Protein AF-A0AAJ6AQB2-F1 (afdb_monomer)

Radius of gyration: 17.6 Å; Cα contacts (8 Å, |Δi|>4): 73; chains: 1; bounding box: 42×40×37 Å

Organism: Microbacterium maritypicum (NCBI:txid33918)

Structure (mmCIF, N/CA/C/O backbone):
data_AF-A0AAJ6AQB2-F1
#
_entry.id   AF-A0AAJ6AQB2-F1
#
loop_
_atom_site.group_PDB
_atom_site.id
_atom_site.type_symbol
_atom_site.label_atom_id
_atom_site.label_alt_id
_atom_site.label_comp_id
_atom_site.label_asym_id
_atom_site.label_entity_id
_atom_site.label_seq_id
_atom_site.pdbx_PDB_ins_code
_atom_site.Cartn_x
_atom_site.Cartn_y
_atom_site.Cartn_z
_atom_site.occupancy
_atom_site.B_iso_or_equiv
_atom_site.auth_seq_id
_atom_site.auth_comp_id
_atom_site.auth_asym_id
_atom_site.auth_atom_id
_atom_site.pdbx_PDB_model_num
ATOM 1 N N . MET A 1 1 ? 24.543 -6.384 16.782 1.00 43.19 1 MET A N 1
ATOM 2 C CA . MET A 1 1 ? 24.124 -6.211 15.377 1.00 43.19 1 MET A CA 1
ATOM 3 C C . MET A 1 1 ? 22.606 -6.236 15.371 1.00 43.19 1 MET A C 1
ATOM 5 O O . MET A 1 1 ? 22.039 -7.279 15.673 1.00 43.19 1 MET A O 1
ATOM 9 N N . GLU A 1 2 ? 21.957 -5.083 15.202 1.00 52.31 2 GLU A N 1
ATOM 10 C CA . GLU A 1 2 ? 20.492 -4.990 15.230 1.00 52.31 2 GLU A CA 1
ATOM 11 C C . GLU A 1 2 ? 19.905 -5.773 14.052 1.00 52.31 2 GLU A C 1
ATOM 13 O O . GLU A 1 2 ? 20.211 -5.506 12.888 1.00 52.31 2 GLU A O 1
ATOM 18 N N . LYS A 1 3 ? 19.092 -6.787 14.363 1.00 54.47 3 LYS A N 1
ATOM 19 C CA . LYS A 1 3 ? 18.338 -7.563 13.377 1.00 54.47 3 LYS A CA 1
ATOM 20 C C . LYS A 1 3 ? 17.198 -6.687 12.863 1.00 54.47 3 LYS A C 1
ATOM 22 O O . LYS A 1 3 ? 16.090 -6.727 13.385 1.00 54.47 3 LYS A O 1
ATOM 27 N N . LEU A 1 4 ? 17.491 -5.840 11.883 1.00 63.50 4 LEU A N 1
ATOM 28 C CA . LEU A 1 4 ? 16.482 -4.999 11.249 1.00 63.50 4 LEU A CA 1
ATOM 29 C C . LEU A 1 4 ? 15.509 -5.890 10.471 1.00 63.50 4 LEU A C 1
ATOM 31 O O . LEU A 1 4 ? 15.914 -6.631 9.572 1.00 63.50 4 LEU A O 1
ATOM 35 N N . PHE A 1 5 ? 14.227 -5.816 10.834 1.00 65.94 5 PHE A N 1
ATOM 36 C CA . PHE A 1 5 ? 13.128 -6.352 10.036 1.00 65.94 5 PHE A CA 1
ATOM 37 C C . PHE A 1 5 ? 13.296 -5.890 8.587 1.00 65.94 5 PHE A C 1
ATOM 39 O O . PHE A 1 5 ? 13.543 -4.707 8.346 1.00 65.94 5 PHE A O 1
ATOM 46 N N . TRP A 1 6 ? 13.201 -6.811 7.623 1.00 70.00 6 TRP A N 1
ATOM 47 C CA . TRP A 1 6 ? 13.311 -6.463 6.208 1.00 70.00 6 TRP A CA 1
ATOM 48 C C . TRP A 1 6 ? 11.911 -6.390 5.589 1.00 70.00 6 TRP A C 1
ATOM 50 O O . TRP A 1 6 ? 11.411 -7.403 5.087 1.00 70.00 6 TRP A O 1
ATOM 60 N N . PRO A 1 7 ? 11.258 -5.210 5.602 1.00 70.69 7 PRO A N 1
ATOM 61 C CA . PRO A 1 7 ? 9.883 -5.060 5.125 1.00 70.69 7 PRO A CA 1
ATOM 62 C C . PRO A 1 7 ? 9.726 -5.460 3.657 1.00 70.69 7 PRO A C 1
ATOM 64 O O . PRO A 1 7 ? 8.673 -5.954 3.268 1.00 70.69 7 PRO A O 1
ATOM 67 N N . PHE A 1 8 ? 10.779 -5.322 2.847 1.00 75.19 8 PHE A N 1
ATOM 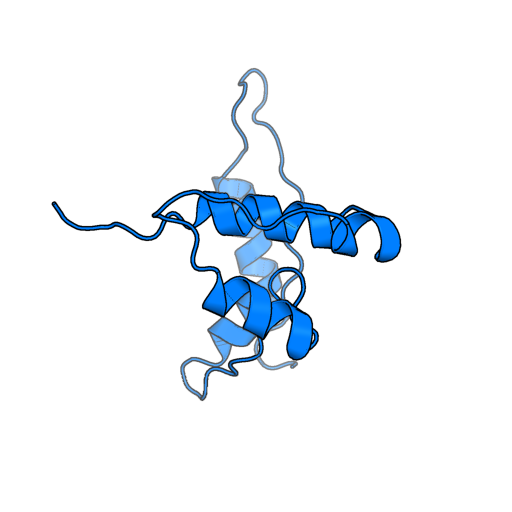68 C CA . PHE A 1 8 ? 10.745 -5.695 1.434 1.00 75.19 8 PHE A CA 1
ATOM 69 C C . PHE A 1 8 ? 10.646 -7.209 1.207 1.00 75.19 8 PHE A C 1
ATOM 71 O O . PHE A 1 8 ? 9.980 -7.620 0.263 1.00 75.19 8 PHE A O 1
ATOM 78 N N . ALA A 1 9 ? 11.230 -8.049 2.073 1.00 79.19 9 ALA A N 1
ATOM 79 C CA . ALA A 1 9 ? 11.088 -9.503 1.948 1.00 79.19 9 ALA A CA 1
ATOM 80 C C . ALA A 1 9 ? 9.633 -9.942 2.176 1.00 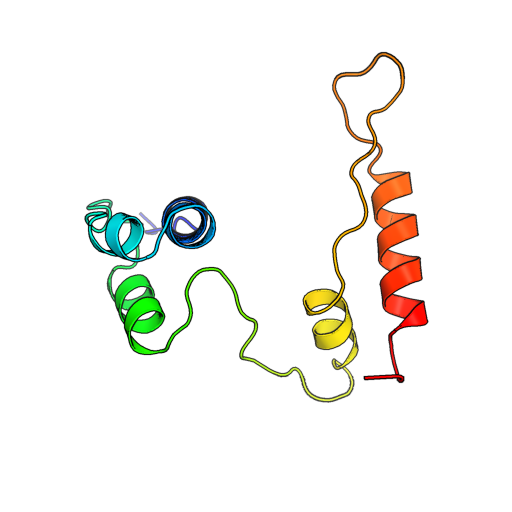79.19 9 ALA A C 1
ATOM 82 O O . ALA A 1 9 ? 9.088 -10.737 1.412 1.00 79.19 9 ALA A O 1
ATOM 83 N N . HIS A 1 10 ? 8.988 -9.354 3.186 1.00 80.06 10 HIS A N 1
ATOM 84 C CA . HIS A 1 10 ? 7.553 -9.510 3.433 1.00 80.06 10 HIS A CA 1
ATOM 85 C C . HIS A 1 10 ? 6.709 -8.938 2.295 1.00 80.06 10 HIS A C 1
ATOM 87 O O . HIS A 1 10 ? 5.767 -9.584 1.848 1.00 80.06 10 HIS A O 1
ATOM 93 N N . GLY A 1 11 ? 7.076 -7.764 1.778 1.00 80.00 11 GLY A N 1
ATOM 94 C CA . GLY A 1 11 ? 6.412 -7.138 0.636 1.00 80.00 11 GLY A CA 1
ATOM 95 C C . GLY A 1 11 ? 6.418 -8.022 -0.612 1.00 80.00 11 GLY A C 1
ATOM 96 O O . GLY A 1 11 ? 5.373 -8.199 -1.227 1.00 80.00 11 GLY A O 1
ATOM 97 N N . LEU A 1 12 ? 7.558 -8.628 -0.955 1.00 82.44 12 LEU A N 1
ATOM 98 C CA . LEU A 1 12 ? 7.675 -9.531 -2.105 1.00 82.44 12 LEU A CA 1
ATOM 99 C C . LEU A 1 12 ? 6.893 -10.836 -1.909 1.00 82.44 12 LEU A C 1
ATOM 101 O O . LEU A 1 12 ? 6.201 -11.272 -2.828 1.00 82.44 12 LEU A O 1
ATOM 105 N N . TYR A 1 13 ? 6.960 -11.437 -0.717 1.00 84.56 13 TYR A N 1
ATOM 106 C CA . TYR A 1 13 ? 6.169 -12.627 -0.390 1.00 84.56 13 TYR A CA 1
ATOM 107 C C . TYR A 1 13 ? 4.663 -12.341 -0.504 1.00 84.56 13 TYR A C 1
ATOM 109 O O . TYR A 1 13 ? 3.927 -13.073 -1.163 1.00 84.56 13 TYR A O 1
ATOM 117 N N . ASN A 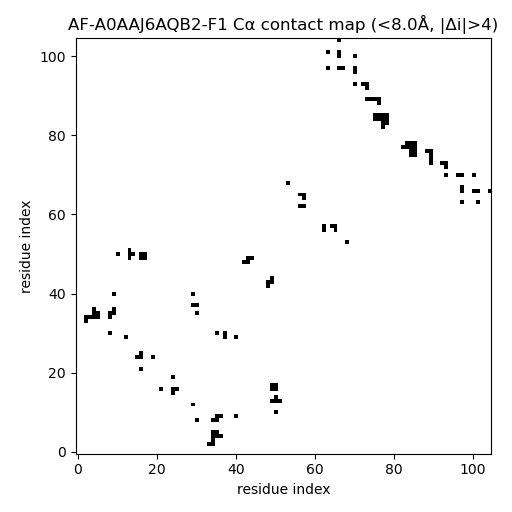1 14 ? 4.215 -11.216 0.052 1.00 83.00 14 ASN A N 1
ATOM 118 C CA . ASN A 1 14 ? 2.819 -10.795 -0.006 1.00 83.00 14 ASN A CA 1
ATOM 119 C C . ASN A 1 14 ? 2.379 -10.399 -1.421 1.00 83.00 14 ASN A C 1
ATOM 121 O O . ASN A 1 14 ? 1.252 -10.690 -1.815 1.00 83.00 14 ASN A O 1
ATOM 125 N N . LEU A 1 15 ? 3.261 -9.794 -2.220 1.00 83.50 15 LEU A N 1
ATOM 126 C CA . LEU A 1 15 ? 2.981 -9.515 -3.626 1.00 83.50 15 LEU A CA 1
ATOM 127 C C . LEU A 1 15 ? 2.687 -10.808 -4.389 1.00 83.50 15 LEU A C 1
ATOM 129 O O . LEU A 1 15 ? 1.726 -10.848 -5.152 1.00 83.50 15 LEU A O 1
ATOM 133 N N . ALA A 1 16 ? 3.455 -11.871 -4.146 1.00 82.62 16 ALA A N 1
ATOM 134 C CA . ALA A 1 16 ? 3.223 -13.167 -4.771 1.00 82.62 16 ALA A CA 1
ATOM 135 C C . ALA A 1 16 ? 1.831 -13.735 -4.427 1.00 82.62 16 ALA A C 1
ATOM 137 O O . ALA A 1 16 ? 1.122 -14.195 -5.321 1.00 82.62 16 ALA A O 1
ATOM 138 N N . TRP A 1 17 ? 1.389 -13.595 -3.171 1.00 81.88 17 TRP A N 1
ATOM 139 C CA . TRP A 1 17 ? 0.019 -13.915 -2.745 1.00 81.88 17 TRP A CA 1
ATOM 140 C C . TRP A 1 17 ? -1.062 -13.069 -3.427 1.00 81.88 17 TRP A C 1
ATOM 142 O O . TRP A 1 17 ? -2.190 -13.529 -3.586 1.00 81.88 17 TRP A O 1
ATOM 152 N N . ARG A 1 18 ? -0.740 -11.837 -3.838 1.00 79.75 18 ARG A N 1
ATOM 153 C CA . ARG A 1 18 ? -1.686 -10.928 -4.500 1.00 79.75 18 ARG A CA 1
ATOM 154 C C . ARG A 1 18 ? -1.840 -11.188 -5.996 1.00 79.75 18 ARG A C 1
ATOM 156 O O . ARG A 1 18 ? -2.927 -10.955 -6.528 1.00 79.75 18 ARG A O 1
ATOM 163 N N . VAL A 1 19 ? -0.752 -11.570 -6.670 1.00 83.44 19 VAL A N 1
ATOM 164 C CA . VAL A 1 19 ? -0.689 -11.678 -8.140 1.00 83.44 19 VAL A CA 1
ATOM 165 C C . VAL A 1 19 ? -0.915 -13.093 -8.659 1.00 83.44 19 VAL A C 1
ATOM 167 O O . VAL A 1 19 ? -1.266 -13.253 -9.827 1.00 83.44 19 VAL A O 1
ATOM 170 N N . TRP A 1 20 ? -0.702 -14.120 -7.834 1.00 84.06 20 TRP A N 1
ATOM 171 C CA . TRP A 1 20 ? -0.898 -15.508 -8.243 1.00 84.06 20 TRP A CA 1
ATOM 172 C C . TRP A 1 20 ? -2.221 -16.097 -7.753 1.00 84.06 20 TRP A C 1
ATOM 174 O O . TRP A 1 20 ? -2.741 -15.678 -6.720 1.00 84.06 20 TRP A O 1
ATOM 184 N N . PRO A 1 21 ? -2.751 -17.102 -8.478 1.00 84.50 21 PRO A N 1
ATOM 185 C CA . PRO A 1 21 ? -3.803 -17.970 -7.969 1.00 84.50 21 PRO A CA 1
ATOM 186 C C . PRO A 1 21 ? -3.434 -18.564 -6.603 1.00 84.50 21 PRO A C 1
ATOM 188 O O . PRO A 1 21 ? -2.263 -18.840 -6.327 1.00 84.50 21 PRO A O 1
ATOM 191 N N . GLU A 1 22 ? -4.435 -18.743 -5.743 1.00 80.81 22 GLU A N 1
ATOM 192 C CA . GLU A 1 22 ? -4.250 -19.110 -4.336 1.00 80.81 22 GLU A CA 1
ATOM 193 C C . GLU A 1 22 ? -3.490 -20.432 -4.143 1.00 80.81 22 GLU A C 1
ATOM 195 O O . GLU A 1 22 ? -2.638 -20.536 -3.263 1.00 80.81 22 GLU A O 1
ATOM 200 N N . ASP A 1 23 ? -3.755 -21.432 -4.981 1.00 86.00 23 ASP A N 1
ATOM 201 C CA . ASP A 1 23 ? -3.056 -22.720 -4.995 1.00 86.00 23 ASP A CA 1
ATOM 202 C C . ASP A 1 23 ? -1.549 -22.544 -5.224 1.00 86.00 23 ASP A C 1
ATOM 204 O O . ASP A 1 23 ? -0.724 -23.122 -4.510 1.00 86.00 23 ASP A O 1
ATOM 208 N N . ARG A 1 24 ? -1.181 -21.671 -6.166 1.00 85.38 24 ARG A N 1
ATOM 209 C CA . ARG A 1 24 ? 0.214 -21.340 -6.450 1.00 85.38 24 ARG A CA 1
ATOM 210 C C . ARG A 1 24 ? 0.830 -20.512 -5.329 1.00 85.38 24 ARG A C 1
ATOM 212 O O . ARG A 1 24 ? 1.959 -20.797 -4.938 1.00 85.38 24 ARG A O 1
ATOM 219 N N . ALA A 1 25 ? 0.106 -19.541 -4.778 1.00 82.31 25 ALA A N 1
ATOM 220 C CA . ALA A 1 25 ? 0.577 -18.735 -3.654 1.00 82.31 25 ALA A CA 1
ATOM 221 C C . ALA A 1 25 ? 0.860 -19.579 -2.397 1.00 82.31 25 ALA A C 1
ATOM 223 O O . ALA A 1 25 ? 1.907 -19.427 -1.771 1.00 82.31 25 ALA A O 1
ATOM 224 N N . ARG A 1 26 ? -0.017 -20.540 -2.080 1.00 79.38 26 ARG A N 1
ATOM 225 C CA . ARG A 1 26 ? 0.142 -21.469 -0.947 1.00 79.38 26 ARG A CA 1
ATOM 226 C C . ARG A 1 26 ? 1.340 -22.408 -1.087 1.00 79.38 26 ARG A C 1
ATOM 228 O O . ARG A 1 26 ? 1.860 -22.879 -0.081 1.00 79.38 26 ARG A O 1
ATOM 235 N N . SER A 1 27 ? 1.783 -22.679 -2.316 1.00 84.75 27 SER A N 1
ATOM 236 C CA . SER A 1 27 ? 2.972 -23.501 -2.584 1.00 84.75 27 SER A CA 1
ATOM 237 C C . SER A 1 27 ? 4.302 -22.766 -2.367 1.00 84.75 27 SER A C 1
ATOM 239 O O . SER A 1 27 ? 5.359 -23.400 -2.367 1.00 84.75 27 SER A O 1
ATOM 241 N N . ILE A 1 28 ? 4.277 -21.440 -2.180 1.00 84.81 28 ILE A N 1
ATOM 242 C CA . ILE A 1 28 ? 5.488 -20.653 -1.942 1.00 84.81 28 ILE A CA 1
ATOM 243 C C . ILE A 1 28 ? 6.050 -21.015 -0.569 1.00 84.81 28 ILE A C 1
ATOM 245 O O . ILE A 1 28 ? 5.421 -20.791 0.464 1.00 84.81 28 ILE A O 1
ATOM 249 N N . ARG A 1 29 ? 7.279 -21.531 -0.550 1.00 84.94 29 ARG A N 1
ATOM 250 C CA . ARG A 1 29 ? 8.015 -21.751 0.696 1.00 84.94 29 ARG A CA 1
ATOM 251 C C . ARG A 1 29 ? 8.276 -20.411 1.385 1.00 84.94 29 ARG A C 1
ATOM 253 O O . ARG A 1 29 ? 8.711 -19.458 0.738 1.00 84.94 29 ARG A O 1
ATOM 260 N N . LEU A 1 30 ? 8.080 -20.365 2.702 1.00 83.62 30 LEU A N 1
ATOM 261 C CA . LEU A 1 30 ? 8.469 -19.210 3.509 1.00 83.62 30 LEU A CA 1
ATOM 262 C C . LEU A 1 30 ? 9.973 -18.916 3.328 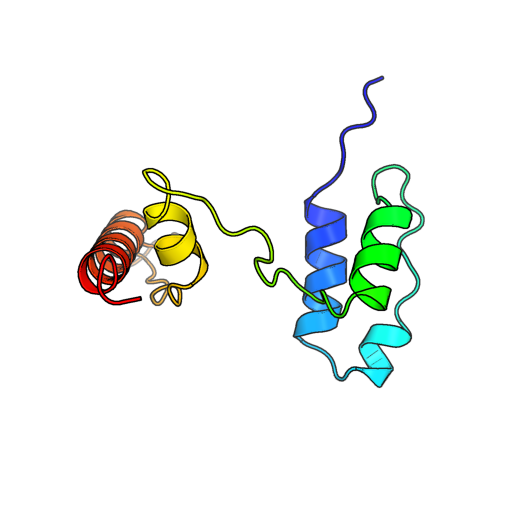1.00 83.62 30 LEU A C 1
ATOM 264 O O . LEU A 1 30 ? 10.782 -19.848 3.396 1.00 83.62 30 LEU A O 1
ATOM 268 N N . PRO A 1 31 ? 10.368 -17.653 3.088 1.00 84.25 31 PRO A N 1
ATOM 269 C CA . PRO A 1 31 ? 11.773 -17.275 3.008 1.00 84.25 31 PRO A CA 1
ATOM 270 C C . PRO A 1 31 ? 12.545 -17.641 4.283 1.00 84.25 31 PRO A C 1
ATOM 272 O O . PRO A 1 31 ? 12.152 -17.276 5.384 1.00 84.25 31 PRO A O 1
ATOM 275 N N . GLU A 1 32 ? 13.700 -18.291 4.135 1.00 82.31 32 GLU A N 1
ATOM 276 C CA . GLU A 1 32 ? 14.543 -18.725 5.267 1.00 82.31 32 GLU A CA 1
ATOM 277 C C . GLU A 1 32 ? 15.481 -17.625 5.795 1.00 82.31 32 GLU A C 1
ATOM 279 O O . GLU A 1 32 ? 16.409 -17.881 6.559 1.00 82.31 32 GLU A O 1
ATOM 284 N N . HIS A 1 33 ? 15.273 -16.380 5.365 1.00 82.31 33 HIS A N 1
ATOM 285 C CA . HIS A 1 33 ? 16.146 -15.268 5.715 1.00 82.31 33 HIS A CA 1
ATOM 286 C C . HIS A 1 33 ? 15.882 -14.800 7.150 1.00 82.31 33 HIS A C 1
ATOM 288 O O . HIS A 1 33 ? 14.743 -14.541 7.520 1.00 82.31 33 HIS A O 1
ATOM 294 N N . GLU A 1 34 ? 16.932 -14.541 7.932 1.00 78.19 34 GLU A N 1
ATOM 295 C CA . GLU A 1 34 ? 16.844 -14.115 9.347 1.00 78.19 34 GLU A CA 1
ATOM 296 C C . GLU A 1 34 ? 16.053 -12.812 9.601 1.00 78.19 34 GLU A C 1
ATOM 298 O O . GLU A 1 34 ? 15.736 -12.475 10.738 1.00 78.19 34 GLU A O 1
ATOM 303 N N . ARG A 1 35 ? 15.756 -12.061 8.535 1.00 76.81 35 ARG A N 1
ATOM 304 C CA . ARG A 1 35 ? 15.002 -10.792 8.564 1.00 76.81 35 ARG A CA 1
ATOM 305 C C . ARG A 1 35 ? 13.551 -10.949 8.116 1.00 76.81 35 ARG A C 1
ATOM 307 O O . ARG A 1 35 ? 12.812 -9.964 8.085 1.00 76.81 35 ARG A O 1
ATOM 314 N N . PHE A 1 36 ? 13.161 -12.164 7.743 1.00 84.31 36 PHE A N 1
ATOM 315 C CA . PHE A 1 36 ? 11.796 -12.522 7.418 1.00 84.31 36 PHE A CA 1
ATOM 316 C C . PHE A 1 36 ? 11.114 -13.062 8.679 1.00 84.31 36 PHE A C 1
ATOM 318 O O . PHE A 1 36 ? 11.503 -14.081 9.240 1.00 84.31 36 PHE A O 1
ATOM 325 N N . CYS A 1 37 ? 10.098 -12.347 9.156 1.00 85.69 37 CYS A N 1
ATOM 326 C CA . CYS A 1 37 ? 9.283 -12.792 10.284 1.00 85.69 37 CYS A CA 1
ATOM 327 C C . CYS A 1 37 ? 8.301 -13.901 9.857 1.00 85.69 37 CYS A C 1
ATOM 329 O O . CYS A 1 37 ? 7.249 -13.604 9.291 1.00 85.69 37 CYS A O 1
ATOM 331 N N . ASN A 1 38 ? 8.644 -15.164 10.119 1.00 85.56 38 ASN A N 1
ATOM 332 C CA . ASN A 1 38 ? 7.775 -16.311 9.818 1.00 85.56 38 ASN A CA 1
ATOM 333 C C . ASN A 1 38 ? 6.438 -16.236 10.561 1.00 85.56 38 ASN A C 1
ATOM 335 O O . ASN A 1 38 ? 5.399 -16.484 9.956 1.00 85.56 38 ASN A O 1
ATOM 339 N N . ASP A 1 39 ? 6.460 -15.821 11.829 1.00 85.75 39 ASP A N 1
ATOM 340 C CA . ASP A 1 39 ? 5.255 -15.708 12.658 1.00 85.75 39 ASP A CA 1
ATOM 341 C C . ASP A 1 39 ? 4.253 -14.715 12.059 1.00 85.75 39 ASP A C 1
ATOM 343 O O . ASP A 1 39 ? 3.052 -14.972 12.038 1.00 85.75 39 ASP A O 1
ATOM 347 N N . LEU A 1 40 ? 4.748 -13.605 11.495 1.00 83.38 40 LEU A N 1
ATOM 348 C CA . LEU A 1 40 ? 3.906 -12.639 10.794 1.00 83.38 40 LEU A CA 1
ATOM 349 C C . LEU A 1 40 ? 3.281 -13.255 9.537 1.00 83.38 40 LEU A C 1
ATOM 351 O O . LEU A 1 40 ? 2.079 -13.120 9.335 1.00 83.38 40 LEU A O 1
ATOM 355 N N . ALA A 1 41 ? 4.068 -13.943 8.707 1.00 83.00 41 ALA A N 1
ATOM 356 C CA . ALA A 1 41 ? 3.557 -14.559 7.481 1.00 83.00 41 ALA A CA 1
ATOM 357 C C . ALA A 1 41 ? 2.521 -15.660 7.772 1.00 83.00 41 ALA A C 1
ATOM 359 O O . ALA A 1 41 ? 1.510 -15.760 7.074 1.00 83.00 41 ALA A O 1
ATOM 360 N N . LEU A 1 42 ? 2.746 -16.453 8.825 1.00 84.12 42 LEU A N 1
ATOM 361 C CA . LEU A 1 42 ? 1.804 -17.470 9.282 1.00 84.12 42 LEU A CA 1
ATOM 362 C C . LEU A 1 42 ? 0.503 -16.830 9.776 1.00 84.12 42 LEU A C 1
ATOM 364 O O . LEU A 1 42 ? -0.568 -17.176 9.280 1.00 84.12 42 LEU A O 1
ATOM 368 N N . TRP A 1 43 ? 0.600 -15.833 10.663 1.00 84.94 43 TRP A N 1
ATOM 369 C CA . TRP A 1 43 ? -0.564 -15.096 11.156 1.00 84.94 43 TRP A CA 1
ATOM 370 C C . TRP A 1 43 ? -1.381 -14.492 10.007 1.00 84.94 43 TRP A C 1
ATOM 372 O O . TRP A 1 43 ? -2.610 -14.577 10.012 1.00 84.94 43 TRP A O 1
ATOM 382 N N . GLN A 1 44 ? -0.714 -13.921 8.997 1.00 81.69 44 GLN A N 1
ATOM 383 C CA . GLN A 1 44 ? -1.384 -13.337 7.836 1.00 81.69 44 GLN A CA 1
ATOM 384 C C . GLN A 1 44 ? -2.168 -14.381 7.031 1.00 81.69 44 GLN A C 1
ATOM 386 O O . GLN A 1 44 ? -3.308 -14.125 6.645 1.00 81.69 44 GLN A O 1
ATOM 391 N N . SER A 1 45 ? -1.583 -15.559 6.813 1.00 78.31 45 SER A N 1
ATOM 392 C CA . SER A 1 45 ? -2.238 -16.678 6.127 1.00 78.31 45 SER A CA 1
ATOM 393 C C . SER A 1 45 ? -3.482 -17.163 6.883 1.00 78.31 45 SER A C 1
ATOM 395 O O . SER A 1 45 ? -4.566 -17.261 6.308 1.00 78.31 45 SER A O 1
ATOM 397 N N . GLU A 1 46 ? -3.356 -17.396 8.192 1.00 83.31 46 GLU A N 1
ATOM 398 C CA . GLU A 1 46 ? -4.433 -17.936 9.035 1.00 83.31 46 GLU A CA 1
ATOM 399 C C . GLU A 1 46 ? -5.611 -16.968 9.210 1.00 83.31 46 GLU A C 1
ATOM 401 O O . GLU A 1 46 ? -6.754 -17.394 9.366 1.00 83.31 46 GLU A O 1
ATOM 406 N N . ASN A 1 47 ? -5.352 -15.659 9.170 1.00 78.81 47 ASN A N 1
ATOM 407 C CA . ASN A 1 47 ? -6.361 -14.629 9.426 1.00 78.81 47 ASN A CA 1
ATOM 408 C C . ASN A 1 47 ? -6.974 -14.033 8.151 1.00 78.81 47 ASN A C 1
ATOM 410 O O . ASN A 1 47 ? -7.698 -13.034 8.241 1.00 78.81 47 ASN A O 1
ATOM 414 N N . GLY A 1 48 ? -6.687 -14.613 6.979 1.00 71.75 48 GLY A N 1
ATOM 415 C CA . GLY A 1 48 ? -7.171 -14.096 5.699 1.00 71.75 48 GLY A CA 1
ATOM 416 C C . GLY A 1 48 ? -6.641 -12.691 5.411 1.00 71.75 48 GLY A C 1
ATOM 417 O O . GLY A 1 48 ? -7.378 -11.835 4.930 1.00 71.75 48 GLY A O 1
ATOM 418 N N . PHE A 1 49 ? -5.367 -12.449 5.725 1.00 72.56 49 PHE A N 1
ATOM 419 C CA . PHE A 1 49 ? -4.660 -11.184 5.525 1.00 72.56 49 PHE A CA 1
ATOM 420 C C . PHE A 1 49 ? -3.611 -11.258 4.390 1.00 72.56 49 PHE A C 1
ATOM 422 O O . PHE A 1 49 ? -2.494 -10.759 4.564 1.00 72.56 49 PHE A O 1
ATOM 429 N N . PRO A 1 50 ? -3.879 -11.881 3.223 1.00 62.50 50 PRO A N 1
ATOM 430 C CA . PRO A 1 50 ? -2.909 -11.840 2.144 1.00 62.50 50 PRO A CA 1
ATOM 431 C C . PRO A 1 50 ? -2.813 -10.397 1.634 1.00 62.50 50 PRO A C 1
ATOM 433 O O . PRO A 1 50 ? -3.795 -9.802 1.199 1.00 62.50 50 PRO A O 1
ATOM 436 N N . ALA A 1 51 ? -1.609 -9.830 1.680 1.00 60.72 51 ALA A N 1
ATOM 437 C CA . ALA A 1 51 ? -1.273 -8.588 0.988 1.00 60.72 51 ALA A CA 1
ATOM 438 C C . ALA A 1 51 ? -2.033 -7.312 1.409 1.00 60.72 51 ALA A C 1
ATOM 440 O O . ALA A 1 51 ? -2.539 -6.571 0.569 1.00 60.72 51 ALA A O 1
ATOM 441 N N . GLY A 1 52 ? -2.000 -6.975 2.702 1.00 60.09 52 GLY A N 1
ATOM 442 C CA . GLY A 1 52 ? -2.111 -5.568 3.111 1.00 60.09 52 GLY A CA 1
ATOM 443 C C . GLY A 1 52 ? -3.526 -5.007 3.246 1.00 60.09 52 GLY A C 1
ATOM 444 O O . GLY A 1 52 ? -3.701 -3.792 3.177 1.00 60.09 52 GLY A O 1
ATOM 445 N N . THR A 1 53 ? -4.534 -5.849 3.484 1.00 67.31 53 THR A N 1
ATOM 446 C CA . THR A 1 53 ? -5.842 -5.367 3.949 1.00 67.31 53 THR A CA 1
ATOM 447 C C . THR A 1 53 ? -5.663 -4.602 5.257 1.00 67.31 53 THR A C 1
ATOM 449 O O . THR A 1 53 ? -5.194 -5.156 6.239 1.00 67.31 53 THR A O 1
ATOM 452 N N . VAL A 1 54 ? -6.029 -3.328 5.327 1.00 66.12 54 VAL A N 1
ATOM 453 C CA . VAL A 1 54 ? -5.907 -2.579 6.583 1.00 66.12 54 VAL A CA 1
ATOM 454 C C . VAL A 1 54 ? -6.999 -3.039 7.547 1.00 66.12 54 VAL A C 1
ATOM 456 O O . VAL A 1 54 ? -8.177 -2.791 7.323 1.00 66.12 54 VAL A O 1
ATOM 459 N N . ARG A 1 55 ? -6.610 -3.742 8.617 1.00 69.00 55 ARG A N 1
ATOM 460 C CA . ARG A 1 55 ? -7.533 -4.239 9.661 1.00 69.00 55 ARG A CA 1
ATOM 461 C C . ARG A 1 55 ? -7.551 -3.365 10.916 1.00 69.00 55 ARG A C 1
ATOM 463 O O . ARG A 1 55 ? -8.374 -3.577 11.800 1.00 69.00 55 ARG A O 1
ATOM 470 N N . ILE A 1 56 ? -6.648 -2.388 10.998 1.00 76.12 56 ILE A N 1
ATOM 471 C CA . ILE A 1 56 ? -6.631 -1.397 12.074 1.00 76.12 56 ILE A CA 1
ATOM 472 C C . ILE A 1 56 ? -7.420 -0.181 11.595 1.00 76.12 56 ILE A C 1
ATOM 474 O O . ILE A 1 56 ? -7.000 0.494 10.660 1.00 76.12 56 ILE A O 1
ATOM 478 N N . SER A 1 57 ? -8.546 0.095 12.248 1.00 84.38 57 SER A N 1
ATOM 479 C CA . SER A 1 57 ? -9.275 1.348 12.068 1.00 84.38 57 SER A CA 1
ATOM 480 C C . SER A 1 57 ? -8.695 2.406 12.998 1.00 84.38 57 SER A C 1
ATOM 482 O O . SER A 1 57 ? -8.679 2.239 14.217 1.00 84.38 57 SER A O 1
ATOM 484 N N . TYR A 1 58 ? -8.219 3.501 12.421 1.00 88.56 58 TYR A N 1
ATOM 485 C CA . TYR A 1 58 ? -7.733 4.654 13.166 1.00 88.56 58 TYR A CA 1
ATOM 486 C C . TYR A 1 58 ? -8.930 5.454 13.710 1.00 88.56 58 TYR A C 1
ATOM 488 O O . TYR A 1 58 ? -9.799 5.827 12.922 1.00 88.56 58 TYR A O 1
ATOM 496 N N . PRO A 1 59 ? -9.026 5.702 15.027 1.00 90.12 59 PRO A N 1
ATOM 497 C CA . PRO A 1 59 ? -10.121 6.485 15.597 1.00 90.12 59 PRO A CA 1
ATOM 498 C C . PRO A 1 59 ? -9.971 7.973 15.258 1.00 90.12 59 PRO A C 1
ATOM 500 O O . PRO A 1 59 ? -8.880 8.428 14.916 1.00 90.12 59 PRO A O 1
ATOM 503 N N . GLU A 1 60 ? -11.038 8.758 15.415 1.00 89.12 60 GLU A N 1
ATOM 504 C CA . GLU A 1 60 ? -10.940 10.221 15.332 1.00 89.12 60 GLU A CA 1
ATOM 505 C C . GLU A 1 60 ? -9.948 10.777 16.374 1.00 89.12 60 GLU A C 1
ATOM 507 O O . GLU A 1 60 ? -9.897 10.272 17.500 1.00 89.12 60 GLU A O 1
ATOM 512 N N . PRO A 1 61 ? -9.137 11.798 16.028 1.00 89.25 61 PRO A N 1
ATOM 513 C CA . PRO A 1 61 ? -9.158 12.595 14.790 1.00 89.25 61 PRO A CA 1
ATOM 514 C C . PRO A 1 61 ? -8.336 12.004 13.622 1.00 89.25 61 PRO A C 1
ATOM 516 O O . PRO A 1 61 ? -8.091 12.669 12.619 1.00 89.25 61 PRO A O 1
ATOM 519 N N . LEU A 1 62 ? -7.843 10.768 13.748 1.00 90.31 62 LEU A N 1
ATOM 520 C CA . LEU A 1 62 ? -7.001 10.106 12.745 1.00 90.31 62 LEU A CA 1
ATOM 521 C C . LEU A 1 62 ? -7.816 9.384 11.658 1.00 90.31 62 LEU A C 1
ATOM 523 O O . LEU A 1 62 ? -7.239 8.635 10.868 1.00 90.31 62 LEU A O 1
ATOM 527 N N . GLY A 1 63 ? -9.130 9.617 11.565 1.00 88.31 63 GLY A N 1
ATOM 528 C CA . GLY A 1 63 ? -10.003 8.971 10.578 1.00 88.31 63 GLY A CA 1
ATOM 529 C C . GLY A 1 63 ? -9.567 9.209 9.126 1.00 88.31 63 GLY A C 1
ATOM 530 O O . GLY A 1 63 ? -9.757 8.349 8.261 1.00 88.31 63 GLY A O 1
ATOM 531 N N . LEU A 1 64 ? -8.870 10.322 8.865 1.00 89.81 64 LEU A N 1
ATOM 532 C CA . LEU A 1 64 ? -8.244 10.622 7.573 1.00 89.81 64 LEU A CA 1
ATOM 533 C C . LEU A 1 64 ? -7.266 9.526 7.118 1.00 89.81 64 LEU A C 1
ATOM 535 O O . LEU A 1 64 ? -7.166 9.255 5.923 1.00 89.81 64 LEU A O 1
ATOM 539 N N . VAL A 1 65 ? -6.585 8.850 8.050 1.00 89.50 65 VAL A N 1
ATOM 540 C CA . VAL A 1 65 ? -5.664 7.747 7.736 1.00 89.50 65 VAL A CA 1
ATOM 541 C C . VAL A 1 65 ? -6.424 6.561 7.145 1.00 89.50 65 VAL A C 1
ATOM 543 O O . VAL A 1 65 ? -5.975 5.986 6.157 1.00 89.50 65 VAL A O 1
ATOM 546 N N . ASN A 1 66 ? -7.611 6.238 7.670 1.00 88.94 66 ASN A N 1
ATOM 547 C CA . ASN A 1 66 ? -8.458 5.197 7.077 1.00 88.94 66 ASN A CA 1
ATOM 548 C C . ASN A 1 66 ? -8.878 5.574 5.653 1.00 88.94 66 ASN A C 1
ATOM 550 O O . ASN A 1 66 ? -8.851 4.729 4.763 1.00 88.94 66 ASN A O 1
ATOM 554 N N . THR A 1 67 ? -9.229 6.848 5.430 1.00 90.00 67 THR A N 1
ATOM 555 C CA . THR A 1 67 ? -9.597 7.361 4.098 1.00 90.00 67 THR A 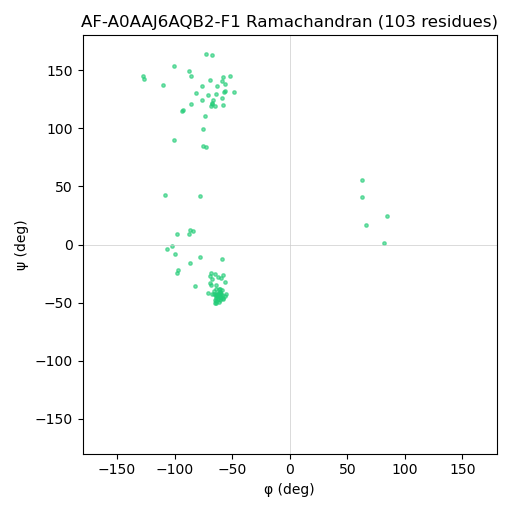CA 1
ATOM 556 C C . THR A 1 67 ? -8.430 7.203 3.122 1.00 90.00 67 THR A C 1
ATOM 558 O O . THR A 1 67 ? -8.613 6.678 2.027 1.00 90.00 67 THR A O 1
ATOM 561 N N . LEU A 1 68 ? -7.218 7.602 3.525 1.00 90.56 68 LEU A N 1
ATOM 562 C CA . LEU A 1 68 ? -6.005 7.453 2.719 1.00 90.56 68 LEU A CA 1
ATOM 563 C C . LEU A 1 68 ? -5.743 5.987 2.352 1.00 90.56 68 LEU A C 1
ATOM 565 O O . LEU A 1 68 ? -5.492 5.687 1.190 1.00 90.56 68 LEU A O 1
ATOM 569 N N . LEU A 1 69 ? -5.837 5.080 3.325 1.00 86.75 69 LEU A N 1
ATOM 570 C CA . LEU A 1 69 ? -5.573 3.653 3.131 1.00 86.75 69 LEU A CA 1
ATOM 571 C C . LEU A 1 69 ? -6.635 2.946 2.272 1.00 86.75 69 LEU A C 1
ATOM 573 O O . LEU A 1 69 ? -6.320 1.956 1.616 1.00 86.75 69 LEU A O 1
ATOM 577 N N . ALA A 1 70 ? -7.873 3.446 2.262 1.00 85.62 70 ALA A N 1
ATOM 578 C CA . ALA A 1 70 ? -8.952 2.946 1.409 1.00 85.62 70 ALA A CA 1
ATOM 579 C C . ALA A 1 70 ? -8.972 3.587 0.007 1.00 85.62 70 ALA A C 1
ATOM 581 O O . ALA A 1 70 ? -9.642 3.079 -0.895 1.00 85.62 70 ALA A O 1
ATOM 582 N N . THR A 1 71 ? -8.265 4.704 -0.191 1.00 89.81 71 THR A N 1
ATOM 583 C CA . THR A 1 71 ? -8.245 5.422 -1.470 1.00 89.81 71 THR A CA 1
ATOM 584 C C . THR A 1 71 ? -7.476 4.614 -2.510 1.00 89.81 71 THR A C 1
ATOM 586 O O . THR A 1 71 ? -6.339 4.204 -2.286 1.00 89.81 71 THR A O 1
ATOM 589 N N . THR A 1 72 ? -8.085 4.403 -3.679 1.00 88.69 72 THR A N 1
ATOM 590 C CA . THR A 1 72 ? -7.378 3.800 -4.816 1.00 88.69 72 THR A CA 1
ATOM 591 C C . THR A 1 72 ? -6.287 4.767 -5.292 1.00 88.69 72 THR A C 1
ATOM 593 O O . THR A 1 72 ? -6.617 5.915 -5.599 1.00 88.69 72 THR A O 1
ATOM 596 N N . PRO A 1 73 ? -5.009 4.344 -5.359 1.00 89.06 73 PRO A N 1
ATOM 597 C CA . PRO A 1 73 ? -3.927 5.200 -5.833 1.00 89.06 73 PRO A CA 1
ATOM 598 C C . PRO A 1 73 ? -4.199 5.735 -7.247 1.00 89.06 73 PRO A C 1
ATOM 600 O O . PRO A 1 73 ? -4.669 4.969 -8.095 1.00 89.06 73 PRO A O 1
ATOM 603 N N . PRO A 1 74 ? -3.906 7.017 -7.528 1.00 93.69 74 PRO A N 1
ATOM 604 C CA . PRO A 1 74 ? -4.032 7.549 -8.877 1.00 93.69 74 PRO A CA 1
ATOM 605 C C . PRO A 1 74 ? -2.990 6.918 -9.820 1.00 93.69 74 PRO A C 1
ATOM 607 O O . PRO A 1 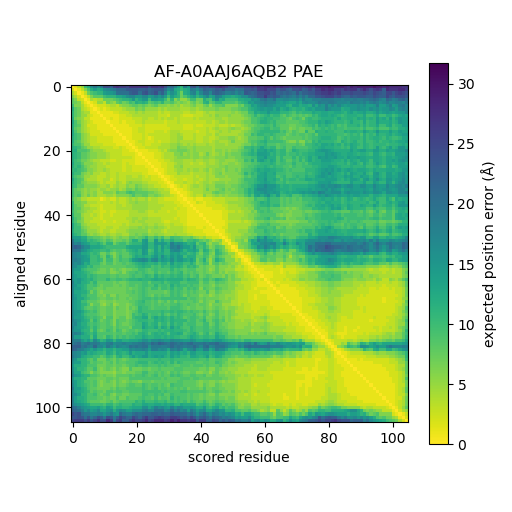74 ? -2.006 6.326 -9.364 1.00 93.69 74 PRO A O 1
ATOM 610 N N . PRO A 1 75 ? -3.182 7.021 -11.145 1.00 92.94 75 PRO A N 1
ATOM 611 C CA . PRO A 1 75 ? -2.191 6.568 -12.112 1.00 92.94 75 PRO A CA 1
ATOM 612 C C . PRO A 1 75 ? -0.835 7.262 -11.922 1.00 92.94 75 PRO A C 1
ATOM 614 O O . PRO A 1 75 ? -0.754 8.450 -11.622 1.00 92.94 75 PRO A O 1
ATOM 617 N N . LEU A 1 76 ? 0.252 6.522 -12.148 1.00 93.44 76 LEU A N 1
ATOM 618 C CA . LEU A 1 76 ? 1.586 7.112 -12.231 1.00 93.44 76 LEU A CA 1
ATOM 619 C C . LEU A 1 76 ? 1.797 7.696 -13.628 1.00 93.44 76 LEU A C 1
ATOM 621 O O . LEU A 1 76 ? 1.577 7.025 -14.638 1.00 93.44 76 LEU A O 1
ATOM 625 N N . HIS A 1 77 ? 2.258 8.940 -13.676 1.00 92.12 77 HIS A N 1
ATOM 626 C CA . HIS A 1 77 ? 2.607 9.638 -14.907 1.00 92.12 77 HIS A CA 1
ATOM 627 C C . HIS A 1 77 ? 4.120 9.806 -14.982 1.00 92.12 77 HIS A C 1
ATOM 629 O O . HIS A 1 77 ? 4.740 10.130 -13.976 1.00 92.12 77 HIS A O 1
ATOM 635 N N . LEU A 1 78 ? 4.717 9.580 -16.152 1.00 93.00 78 LEU A N 1
ATOM 636 C CA . LEU A 1 78 ? 6.138 9.851 -16.379 1.00 93.00 78 LEU A CA 1
ATOM 637 C C . LEU A 1 78 ? 6.340 11.309 -16.786 1.00 93.00 78 LEU A C 1
ATOM 639 O O . LEU A 1 78 ? 5.503 11.879 -17.494 1.00 93.00 78 LEU A O 1
ATOM 643 N N . LEU A 1 79 ? 7.454 11.894 -16.355 1.00 92.44 79 LEU A N 1
ATOM 644 C CA . LEU A 1 79 ? 7.887 13.198 -16.833 1.00 92.44 79 LEU A CA 1
ATOM 645 C C . LEU A 1 79 ? 8.324 13.086 -18.305 1.00 92.44 79 LEU A C 1
ATOM 647 O O . LEU A 1 79 ? 8.931 12.087 -18.703 1.00 92.44 79 LEU A O 1
ATOM 651 N N . PRO A 1 80 ? 8.022 14.084 -19.154 1.00 88.06 80 PRO A N 1
ATOM 652 C CA . PRO A 1 80 ? 8.498 14.079 -20.530 1.00 88.06 80 PRO A CA 1
ATOM 653 C C . PRO A 1 80 ? 10.027 14.037 -20.570 1.00 88.06 80 PRO A C 1
ATOM 655 O O . PRO A 1 80 ? 10.681 14.909 -20.009 1.00 88.06 80 PRO A O 1
ATOM 658 N N . HIS A 1 81 ? 10.583 13.063 -21.291 1.00 82.00 81 HIS A N 1
ATOM 659 C CA . HIS A 1 81 ? 12.028 12.917 -21.520 1.00 82.00 81 HIS A CA 1
ATOM 660 C C . HIS A 1 81 ? 12.877 12.596 -20.279 1.00 82.00 81 HIS A C 1
ATOM 662 O O . HIS A 1 81 ? 14.101 12.703 -20.346 1.00 82.00 81 HIS A O 1
ATOM 668 N N . GLU A 1 82 ? 12.259 12.144 -19.188 1.00 80.12 82 GLU A N 1
ATOM 669 C CA . GLU A 1 82 ? 12.961 11.636 -18.010 1.00 80.12 82 GLU A CA 1
ATOM 670 C C . GLU A 1 82 ? 12.442 10.242 -17.644 1.00 80.12 82 GLU A C 1
ATOM 672 O O . GLU A 1 82 ? 11.239 9.984 -17.684 1.00 80.12 82 GLU A O 1
ATOM 677 N N . ASP A 1 83 ? 13.336 9.355 -17.202 1.00 83.06 83 ASP A N 1
ATOM 678 C CA . ASP A 1 83 ? 12.970 8.068 -16.586 1.00 83.06 83 ASP A CA 1
ATOM 679 C C . ASP A 1 83 ? 12.522 8.269 -15.121 1.00 83.06 83 ASP A C 1
ATOM 681 O O . ASP A 1 83 ? 12.894 7.525 -14.212 1.00 83.06 83 ASP A O 1
ATOM 685 N N . ALA A 1 84 ? 11.745 9.324 -14.878 1.00 88.50 84 ALA A N 1
ATOM 686 C CA . ALA A 1 84 ? 11.236 9.723 -13.577 1.00 88.50 84 ALA A CA 1
ATOM 687 C C . ALA A 1 84 ? 9.716 9.902 -13.646 1.00 88.50 84 ALA A C 1
ATOM 689 O O . ALA A 1 84 ? 9.163 10.328 -14.662 1.00 88.50 84 ALA A O 1
ATOM 690 N N . PHE A 1 85 ? 9.021 9.564 -12.560 1.00 92.62 85 PHE A N 1
ATOM 691 C CA . PHE A 1 85 ? 7.585 9.807 -12.458 1.00 92.62 85 PHE A CA 1
ATOM 692 C C . PHE A 1 85 ? 7.310 11.210 -11.906 1.00 92.62 85 PHE A C 1
ATOM 694 O O . PHE A 1 85 ? 8.068 11.740 -11.095 1.00 92.62 85 PHE A O 1
ATOM 701 N N . ASP A 1 86 ? 6.198 11.798 -12.329 1.00 94.88 86 ASP A N 1
ATOM 702 C CA . ASP A 1 86 ? 5.716 13.096 -11.876 1.00 94.88 86 ASP A CA 1
ATOM 703 C C . ASP A 1 86 ? 5.106 12.969 -10.470 1.00 94.88 86 ASP A C 1
ATOM 705 O O . ASP A 1 86 ? 3.899 12.774 -10.283 1.00 94.88 86 ASP A O 1
ATOM 709 N N . GLU A 1 87 ? 5.972 13.035 -9.457 1.00 94.44 87 GLU A N 1
ATOM 710 C CA . GLU A 1 87 ? 5.573 12.949 -8.051 1.00 94.44 87 GLU A CA 1
ATOM 711 C C . GLU A 1 87 ? 4.627 14.087 -7.656 1.00 94.44 87 GLU A C 1
ATOM 713 O O . GLU A 1 87 ? 3.676 13.872 -6.898 1.00 94.44 87 GLU A O 1
ATOM 718 N N . ALA A 1 88 ? 4.866 15.297 -8.169 1.00 95.12 88 ALA A N 1
ATOM 719 C CA . ALA A 1 88 ? 4.071 16.471 -7.833 1.00 95.12 88 ALA A CA 1
ATOM 720 C C . ALA A 1 88 ? 2.615 16.278 -8.267 1.00 95.12 88 ALA A C 1
ATOM 722 O O . ALA A 1 88 ? 1.692 16.487 -7.472 1.00 95.12 88 ALA A O 1
ATOM 723 N N . ARG A 1 89 ? 2.413 15.803 -9.499 1.00 95.50 89 ARG A N 1
ATOM 724 C CA . ARG A 1 89 ? 1.090 15.464 -10.015 1.00 95.50 89 ARG A CA 1
ATOM 725 C C . ARG A 1 89 ? 0.451 14.320 -9.24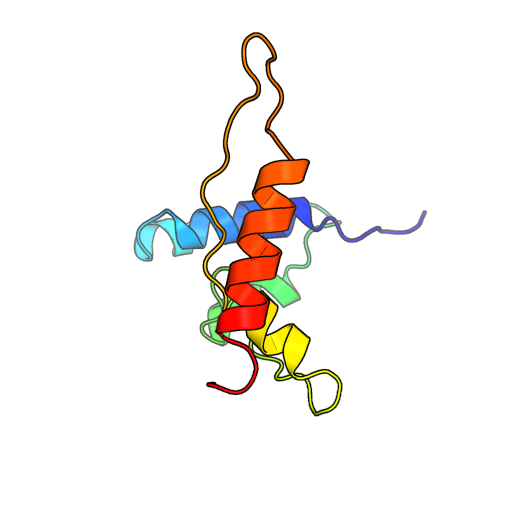1 1.00 95.50 89 ARG A C 1
ATOM 727 O O . ARG A 1 89 ? -0.686 14.466 -8.795 1.00 95.50 89 ARG A O 1
ATOM 734 N N . TYR A 1 90 ? 1.178 13.223 -9.027 1.00 95.69 90 TYR A N 1
ATOM 735 C CA . TYR A 1 90 ? 0.664 12.073 -8.278 1.00 95.69 90 TYR A CA 1
ATOM 736 C C . TYR A 1 90 ? 0.181 12.481 -6.877 1.00 95.69 90 TYR A C 1
ATOM 738 O O . TYR A 1 90 ? -0.916 12.118 -6.449 1.00 95.69 90 TYR A O 1
ATOM 746 N N . ARG A 1 91 ? 0.965 13.305 -6.169 1.00 95.50 91 ARG A N 1
ATOM 747 C CA . ARG A 1 91 ? 0.610 13.838 -4.848 1.00 95.50 91 ARG A CA 1
ATOM 748 C C . ARG A 1 91 ? -0.649 14.699 -4.900 1.00 95.50 91 ARG A C 1
ATOM 750 O O . ARG A 1 91 ? -1.493 14.573 -4.011 1.00 95.50 91 ARG A O 1
ATOM 757 N N . ALA A 1 92 ? -0.779 15.568 -5.902 1.00 96.25 92 ALA A N 1
ATOM 758 C CA . ALA A 1 92 ? -1.945 16.433 -6.059 1.00 96.25 92 ALA A CA 1
ATOM 759 C C . ALA A 1 92 ? -3.224 15.619 -6.313 1.00 96.25 92 ALA A C 1
ATOM 761 O O . ALA A 1 92 ? -4.234 15.840 -5.644 1.00 96.25 92 ALA A O 1
ATOM 762 N N . GLU A 1 93 ? -3.164 14.639 -7.217 1.00 96.44 93 GLU A N 1
ATOM 763 C CA . GLU A 1 93 ? -4.290 13.759 -7.544 1.00 96.44 93 GLU A CA 1
ATOM 764 C C . GLU A 1 93 ? -4.703 12.894 -6.344 1.00 96.44 93 GLU A C 1
ATOM 766 O O . GLU A 1 93 ? -5.889 12.823 -6.014 1.00 96.44 93 GLU A O 1
ATOM 771 N N . LEU A 1 94 ? -3.735 12.309 -5.626 1.00 94.94 94 LEU A N 1
ATOM 772 C CA . LEU A 1 94 ? -4.006 11.524 -4.418 1.00 94.94 94 LEU A CA 1
ATOM 773 C C . LEU A 1 94 ? -4.643 12.391 -3.327 1.00 94.94 94 LEU A C 1
ATOM 775 O O . LEU A 1 94 ? -5.637 11.997 -2.722 1.00 94.94 94 LEU A O 1
ATOM 779 N N . THR A 1 95 ? -4.103 13.589 -3.096 1.00 94.50 95 THR A N 1
ATOM 780 C CA . THR A 1 95 ? -4.644 14.522 -2.096 1.00 94.50 95 THR A CA 1
ATOM 781 C C . THR A 1 95 ? -6.081 14.909 -2.437 1.00 94.50 95 THR A C 1
ATOM 783 O O . THR A 1 95 ? -6.948 14.868 -1.565 1.00 94.50 95 THR A O 1
ATOM 786 N N . ALA A 1 96 ? -6.362 15.227 -3.704 1.00 94.12 96 ALA A N 1
ATOM 787 C CA . ALA A 1 96 ? -7.712 15.543 -4.156 1.00 94.12 96 ALA A CA 1
ATOM 788 C C . ALA A 1 96 ? -8.680 14.365 -3.946 1.00 94.12 96 ALA A C 1
ATOM 790 O O . ALA A 1 96 ? -9.785 14.568 -3.442 1.00 94.12 96 ALA A O 1
ATOM 791 N N . ALA A 1 97 ? -8.259 13.136 -4.265 1.00 94.12 97 ALA A N 1
ATOM 792 C CA . ALA A 1 97 ? -9.072 11.933 -4.086 1.00 94.12 97 ALA A CA 1
ATOM 793 C C . ALA A 1 97 ? -9.399 11.652 -2.608 1.00 94.12 97 ALA A C 1
ATOM 795 O O . ALA A 1 97 ? -10.552 11.365 -2.269 1.00 94.12 97 ALA A O 1
ATOM 796 N N . VAL A 1 98 ? -8.407 11.789 -1.721 1.00 93.19 98 VAL A N 1
ATOM 797 C CA . VAL A 1 98 ? -8.583 11.603 -0.274 1.00 93.19 98 VAL A CA 1
ATOM 798 C C . VAL A 1 98 ? -9.530 12.658 0.286 1.00 93.19 98 VAL A C 1
ATOM 800 O O . VAL A 1 98 ? -10.504 12.310 0.948 1.00 93.19 98 VAL A O 1
ATOM 803 N N . LEU A 1 99 ? -9.305 13.941 -0.015 1.00 90.75 99 LEU A N 1
ATOM 804 C CA . LEU A 1 99 ? -10.152 15.030 0.484 1.00 90.75 99 LEU A CA 1
ATOM 805 C C . LEU A 1 99 ? -11.593 14.946 -0.041 1.00 90.75 99 LEU A C 1
ATOM 807 O O . LEU A 1 99 ? -12.523 15.259 0.694 1.00 90.75 99 LEU A O 1
ATOM 811 N N . ALA A 1 100 ? -11.797 14.493 -1.282 1.00 89.31 100 ALA A N 1
ATOM 812 C CA . ALA A 1 100 ? -13.134 14.299 -1.846 1.00 89.31 100 ALA A CA 1
ATOM 813 C C . ALA A 1 100 ? -13.911 13.144 -1.189 1.00 89.31 100 ALA A C 1
ATOM 815 O O . ALA A 1 100 ?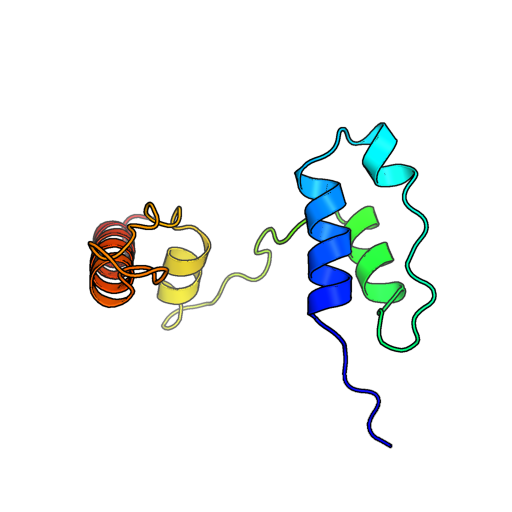 -15.144 13.134 -1.228 1.00 89.31 100 ALA A O 1
ATOM 816 N N . SER A 1 101 ? -13.197 12.177 -0.611 1.00 85.31 101 SER A N 1
ATOM 817 C CA . SER A 1 101 ? -13.769 10.978 0.011 1.00 85.31 101 SER A CA 1
ATOM 818 C C . SER A 1 101 ? -13.894 11.110 1.530 1.00 85.31 101 SER A C 1
ATOM 820 O O . SER A 1 101 ? -14.744 10.465 2.139 1.00 85.31 101 SER A O 1
ATOM 822 N N . HIS A 1 102 ? -13.077 11.958 2.154 1.00 80.44 102 HIS A N 1
ATOM 823 C CA . HIS A 1 102 ? -13.058 12.136 3.600 1.00 80.44 102 HIS A CA 1
ATOM 824 C C . HIS A 1 102 ? -14.389 12.710 4.121 1.00 80.44 102 HIS A C 1
ATOM 826 O O . HIS A 1 102 ? -14.903 13.698 3.597 1.00 80.44 102 HIS A O 1
ATOM 832 N N . GLY A 1 103 ? -14.970 12.070 5.142 1.00 67.81 103 GLY A N 1
ATOM 833 C CA . GLY A 1 103 ? -16.288 12.416 5.695 1.00 67.81 103 GLY A CA 1
ATOM 834 C C . GLY A 1 103 ? -17.494 11.844 4.933 1.00 67.81 103 GLY A C 1
ATOM 835 O O . GLY A 1 103 ? -18.629 12.106 5.324 1.00 67.81 103 GLY A O 1
ATOM 836 N N . ARG A 1 104 ? -17.272 11.071 3.857 1.00 61.22 104 ARG A N 1
ATOM 837 C CA . ARG A 1 104 ? -18.320 10.327 3.125 1.00 61.22 104 ARG A CA 1
ATOM 838 C C . ARG A 1 104 ? -18.293 8.812 3.377 1.00 61.22 104 ARG A C 1
ATOM 840 O O . ARG A 1 104 ? -19.137 8.111 2.823 1.00 61.22 104 ARG A O 1
ATOM 847 N N . ILE A 1 105 ? -17.310 8.332 4.141 1.00 53.16 105 ILE A N 1
ATOM 848 C CA . ILE A 1 105 ? -17.065 6.918 4.473 1.00 53.16 105 ILE A CA 1
ATOM 849 C C . ILE A 1 105 ? -17.547 6.643 5.891 1.00 53.16 105 ILE A C 1
ATOM 851 O O . ILE A 1 105 ? -17.274 7.511 6.752 1.00 53.16 105 ILE A O 1
#

Secondary structure (DSSP, 8-state):
------HHHHHHHHHHHHHS-HHHHHTSPPP--TTS-HHHHHHHHHTT-TT-----PPPTTTHHHHHHHHSPPPPP-BPTTSSSB-HHHHHHHHHHHHHHHTT--

Foldseek 3Di:
DDLAQDVVLVQVLLVLCVPDDNVRSVPDDQDPDSNGDPVVVVVCVVVVNRHDDDPDQDDPPCNLVVLLSPFDQDDWDCDPPDPDTDPVVSVVVSVVRSVVCPPVD

Solvent-accessible surface area (backbone atoms only — not comparable to full-atom values): 6566 Å² total; per-residue (Å²): 132,84,85,61,73,37,66,64,60,52,48,54,56,27,47,44,47,66,77,40,60,65,76,62,34,70,67,57,75,79,72,89,47,96,40,47,62,61,70,58,56,50,51,25,63,78,68,75,40,70,55,76,70,82,82,77,81,48,58,83,92,44,41,62,57,47,39,52,74,69,47,80,79,62,76,87,46,67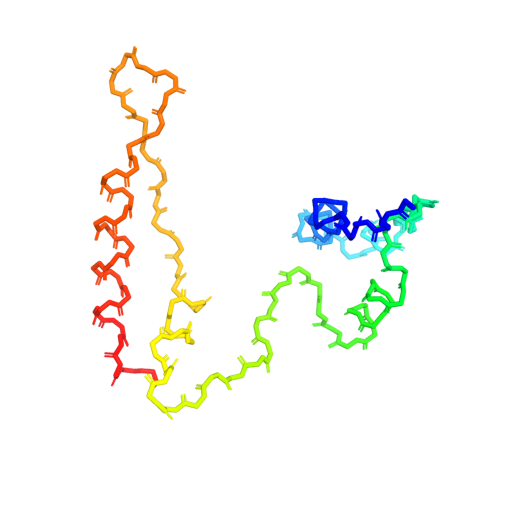,38,88,97,47,103,42,66,38,58,70,59,42,51,52,51,41,50,52,54,30,62,74,45,52,91,77,116

Sequence (105 aa):
MEKLFWPFAHGLYNLAWRVWPEDRARSIRLPEHERFCNDLALWQSENGFPAGTVRISYPEPLGLVNTLLATTPPPLHLLPHEDAFDEARYRAELTAAVLASHGRI

pLDDT: mean 82.56, std 10.69, range [43.19, 96.44]

Mean predicted aligned error: 8.47 Å